Protein AF-A0A2G2G305-F1 (afdb_monomer_lite)

Sequence (135 aa):
MSNENLTQKDLTILDWHHSKDLINGSNKEIQAGKFLEEFIEYIAGCNDGLSSSQIFAKIIVMVNDVHHAGRIKTVPIGRGKEARQDAIGDMHIVAVNLAAHDNLTVTECVNSAFDIVSKRSGKKVNGVFVKSEDL

pLDDT: mean 91.39, std 8.76, range [50.44, 98.62]

Secondary structure (DSSP, 8-state):
---TT--HHHHHHHHHHHHTTTTTSS-HHHHHHHHHHHHHHHHHHTTTT--HHHHHHHHHHHHHHHHHTT------TT-HHHHHHHHHHHHHHHHHHHHHHTT--HHHHHHHHHHHHTT--EEEETTEEEEGGG-

Foldseek 3Di:
DPCVPPDPLRVVVVVLCVVQVLPPLADPVLVVVVVVVVVLVLLCVVVDPDDPVVSVVVVVVVVVVCVVVVNPDDDDPPCVVVVVVVVVVVVVVVVQVSQVVVVHGVVVVSVVVCVVVVPFDAHDDPSDTDGPVRD

Radius of gyration: 16.77 Å; chains: 1; bounding box: 30×44×42 Å

Structure (mmCIF, N/CA/C/O backbone):
data_AF-A0A2G2G305-F1
#
_entry.id   AF-A0A2G2G305-F1
#
loop_
_atom_site.group_PDB
_atom_site.id
_atom_site.type_symbol
_atom_site.label_atom_id
_atom_site.label_alt_id
_atom_site.label_comp_id
_atom_site.label_asym_id
_atom_site.label_entity_id
_atom_site.label_seq_id
_atom_site.pdbx_PDB_ins_code
_atom_site.Cartn_x
_atom_site.Cartn_y
_atom_site.Cartn_z
_atom_site.occupancy
_atom_site.B_iso_or_equiv
_atom_site.auth_seq_id
_atom_site.auth_comp_id
_atom_site.auth_asym_id
_atom_site.auth_atom_id
_atom_site.pdbx_PDB_model_num
ATOM 1 N N . MET A 1 1 ? -5.043 22.428 4.502 1.00 53.09 1 MET A N 1
ATOM 2 C CA . MET A 1 1 ? -5.894 21.768 3.487 1.00 53.09 1 MET A CA 1
ATOM 3 C C . MET A 1 1 ? -7.304 21.815 4.028 1.00 53.09 1 MET A C 1
ATOM 5 O O . MET A 1 1 ? -7.448 21.542 5.212 1.00 53.09 1 MET A O 1
ATOM 9 N N . SER A 1 2 ? -8.298 22.235 3.244 1.00 50.44 2 SER A N 1
ATOM 10 C CA . SER A 1 2 ? -9.685 22.145 3.701 1.00 50.44 2 SER A CA 1
ATOM 11 C C . SER A 1 2 ? -10.077 20.666 3.754 1.00 50.44 2 SER A C 1
ATOM 13 O O . SER A 1 2 ? -9.890 19.928 2.790 1.00 50.44 2 SER A O 1
ATOM 15 N N . ASN A 1 3 ? -10.566 20.222 4.910 1.00 63.31 3 ASN A N 1
ATOM 16 C CA . ASN A 1 3 ? -11.029 18.853 5.162 1.00 63.31 3 ASN A CA 1
ATOM 17 C C . ASN A 1 3 ? -12.436 18.597 4.580 1.00 63.31 3 ASN A C 1
ATOM 19 O O . ASN A 1 3 ? -13.100 17.638 4.955 1.00 63.31 3 ASN A O 1
ATOM 23 N N . GLU A 1 4 ? -12.905 19.463 3.679 1.00 65.06 4 GLU A N 1
ATOM 24 C CA . GLU A 1 4 ? -14.309 19.573 3.262 1.00 65.06 4 GLU A CA 1
ATOM 25 C C . GLU A 1 4 ? -14.833 18.366 2.466 1.00 65.06 4 GLU A C 1
ATOM 27 O O . GLU A 1 4 ? -16.040 18.236 2.311 1.00 65.06 4 GLU A O 1
ATOM 32 N N . ASN A 1 5 ? -13.957 17.455 2.021 1.00 74.56 5 ASN A N 1
ATOM 33 C CA . ASN A 1 5 ? -14.324 16.256 1.252 1.00 74.56 5 ASN A CA 1
ATOM 34 C C . ASN A 1 5 ? -13.892 14.933 1.909 1.00 74.56 5 ASN A C 1
ATOM 36 O O . ASN A 1 5 ? -13.929 13.891 1.260 1.00 74.56 5 ASN A O 1
ATOM 40 N N . LEU A 1 6 ? -13.438 14.960 3.165 1.00 82.75 6 LEU A N 1
ATOM 41 C CA . LEU A 1 6 ? -13.065 13.744 3.888 1.00 82.75 6 LEU A CA 1
ATOM 42 C C . LEU A 1 6 ? -14.290 13.121 4.555 1.00 82.75 6 LEU A C 1
ATOM 44 O O . LEU A 1 6 ? -15.124 13.825 5.129 1.00 82.75 6 LEU A O 1
ATOM 48 N N . THR A 1 7 ? -14.384 11.792 4.527 1.00 87.19 7 THR A N 1
ATOM 49 C CA . THR A 1 7 ? -15.379 11.099 5.345 1.00 87.19 7 THR A CA 1
ATOM 50 C C . THR A 1 7 ? -15.025 11.244 6.824 1.00 87.19 7 THR A C 1
ATOM 52 O O . THR A 1 7 ? -13.875 11.493 7.195 1.00 87.19 7 THR A O 1
ATOM 55 N N . GLN A 1 8 ? -15.997 11.022 7.709 1.00 88.75 8 GLN A N 1
ATOM 56 C CA . GLN A 1 8 ? -15.727 11.029 9.148 1.00 88.75 8 GLN A CA 1
ATOM 57 C C . GLN A 1 8 ? -14.641 10.013 9.537 1.00 88.75 8 GLN A C 1
ATOM 59 O O . GLN A 1 8 ? -13.842 10.282 10.434 1.00 88.75 8 GLN A O 1
ATOM 64 N N . LYS A 1 9 ? -14.584 8.865 8.848 1.00 89.31 9 LYS A N 1
ATOM 65 C CA . LYS A 1 9 ? -13.556 7.850 9.083 1.00 89.31 9 LYS A CA 1
ATOM 66 C C . LYS A 1 9 ? -12.177 8.342 8.648 1.00 89.31 9 LYS A C 1
ATOM 68 O O . LYS A 1 9 ? -11.227 8.150 9.401 1.00 89.31 9 LYS A O 1
ATOM 73 N N . ASP A 1 10 ? -12.073 9.024 7.508 1.00 90.94 10 ASP A N 1
ATOM 74 C CA . ASP A 1 10 ? -10.806 9.610 7.053 1.00 90.94 10 ASP A CA 1
ATOM 75 C C . ASP A 1 10 ? -10.275 10.640 8.053 1.00 90.94 10 ASP A C 1
ATOM 77 O O . ASP A 1 10 ? -9.085 10.644 8.361 1.00 90.94 10 ASP A O 1
ATOM 81 N N . LEU A 1 11 ? -11.162 11.469 8.618 1.00 90.50 11 LEU A N 1
ATOM 82 C CA . LEU A 1 11 ? -10.802 12.419 9.673 1.00 90.50 11 LEU A CA 1
ATOM 83 C C . LEU A 1 11 ? -10.262 11.700 10.911 1.00 90.50 11 LEU A C 1
ATOM 85 O O . LEU A 1 11 ? -9.195 12.048 11.406 1.00 90.50 11 LEU A O 1
ATOM 89 N N . THR A 1 12 ? -10.939 10.645 11.366 1.00 92.69 12 THR A N 1
ATOM 90 C CA . THR A 1 12 ? -10.484 9.854 12.518 1.00 92.69 12 THR A CA 1
ATOM 91 C C . THR A 1 12 ? -9.137 9.171 12.260 1.00 92.69 12 THR A C 1
ATOM 93 O O . THR A 1 12 ? -8.286 9.120 13.150 1.00 92.69 12 THR A O 1
ATOM 96 N N . ILE A 1 13 ? -8.907 8.668 11.045 1.00 93.19 13 ILE A N 1
ATOM 97 C CA . ILE A 1 13 ? -7.619 8.090 10.643 1.00 93.19 13 ILE A CA 1
ATOM 98 C C . ILE A 1 13 ? -6.528 9.164 10.641 1.00 93.19 13 ILE A C 1
ATOM 100 O O . ILE A 1 13 ? -5.428 8.924 11.145 1.00 93.19 13 ILE A O 1
ATOM 104 N N . LEU A 1 14 ? -6.816 10.345 10.094 1.00 91.75 14 LEU A N 1
ATOM 105 C CA . LEU A 1 14 ? -5.877 11.461 10.034 1.00 91.75 14 LEU A CA 1
ATOM 106 C C . LEU A 1 14 ? -5.495 11.948 11.438 1.00 91.75 14 LEU A C 1
ATOM 108 O O . LEU A 1 14 ? -4.307 12.097 11.733 1.00 91.75 14 LEU A O 1
ATOM 112 N N . ASP A 1 15 ? -6.478 12.111 12.322 1.00 91.62 15 ASP A N 1
ATOM 113 C CA . ASP A 1 15 ? -6.264 12.477 13.722 1.00 91.62 15 ASP A CA 1
ATOM 114 C C . ASP A 1 15 ? -5.391 11.444 14.439 1.00 91.62 15 ASP A C 1
ATOM 1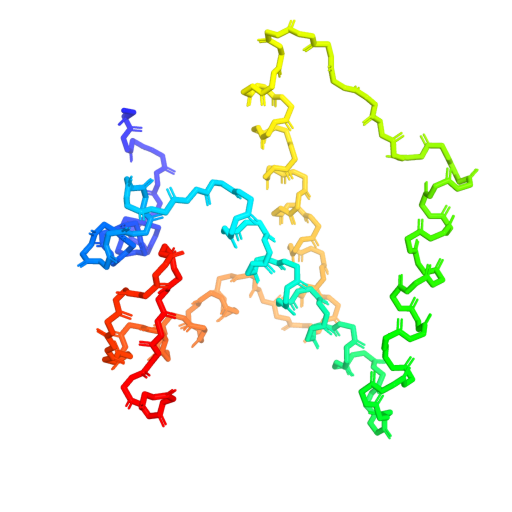16 O O . ASP A 1 15 ? -4.461 11.803 15.169 1.00 91.62 15 ASP A O 1
ATOM 120 N N . TRP A 1 16 ? -5.617 10.150 14.181 1.00 91.62 16 TRP A N 1
ATOM 121 C CA . TRP A 1 16 ? -4.770 9.095 14.728 1.00 91.62 16 TRP A CA 1
ATOM 122 C C . TRP A 1 16 ? -3.319 9.235 14.245 1.00 91.62 16 TRP A C 1
ATOM 124 O O . TRP A 1 16 ? -2.410 9.248 15.077 1.00 91.62 16 TRP A O 1
ATOM 134 N N . HIS A 1 17 ? -3.076 9.434 12.945 1.00 90.56 17 HIS A N 1
ATOM 135 C CA . HIS A 1 17 ? -1.719 9.630 12.414 1.00 90.56 17 HIS A CA 1
ATOM 136 C C . HIS A 1 17 ? -1.030 10.871 12.998 1.00 90.56 17 HIS A C 1
ATOM 138 O O . HIS A 1 17 ? 0.165 10.822 13.308 1.00 90.56 17 HIS A O 1
ATOM 144 N N . HIS A 1 18 ? -1.768 11.968 13.201 1.00 90.50 18 HIS A N 1
ATOM 145 C CA . HIS A 1 18 ? -1.257 13.150 13.896 1.00 90.50 18 HIS A CA 1
ATOM 146 C C . HIS A 1 18 ? -0.905 12.853 15.355 1.00 90.50 18 HIS A C 1
ATOM 148 O O . HIS A 1 18 ? 0.180 13.225 15.798 1.00 90.50 18 HIS A O 1
ATOM 154 N N . SER A 1 19 ? -1.762 12.127 16.080 1.00 89.12 19 SER A N 1
ATOM 155 C CA . SER A 1 19 ? -1.519 11.751 17.482 1.00 89.12 19 SER A CA 1
ATOM 156 C C . SER A 1 19 ? -0.259 10.895 17.669 1.00 89.12 19 SER A C 1
ATOM 158 O O . SER A 1 19 ? 0.344 10.898 18.741 1.00 89.12 19 SER A O 1
ATOM 160 N N . LYS A 1 20 ? 0.153 10.167 16.622 1.00 87.38 20 LYS A N 1
ATOM 161 C CA . LYS A 1 20 ? 1.366 9.338 16.600 1.00 87.38 20 LYS A CA 1
ATOM 162 C C . LYS A 1 20 ? 2.577 10.037 15.971 1.00 87.38 20 LYS A C 1
ATOM 164 O O . LYS A 1 20 ? 3.623 9.409 15.828 1.00 87.38 20 LYS A O 1
ATOM 169 N N . ASP A 1 21 ? 2.445 11.312 15.600 1.00 86.81 21 ASP A N 1
ATOM 170 C CA . ASP A 1 21 ? 3.481 12.111 14.934 1.00 86.81 21 ASP A CA 1
ATOM 171 C C . ASP A 1 21 ? 4.012 11.468 13.633 1.00 86.81 21 ASP A C 1
ATOM 173 O O . ASP A 1 21 ? 5.198 11.538 13.300 1.00 86.81 21 ASP A O 1
ATOM 177 N N . LEU A 1 22 ? 3.117 10.818 12.880 1.00 85.62 22 LEU A N 1
ATOM 178 C CA . LEU A 1 22 ? 3.451 10.131 11.625 1.00 85.62 22 LEU A CA 1
ATOM 179 C C . LEU A 1 22 ? 3.408 11.052 10.399 1.00 85.62 22 LEU A C 1
ATOM 181 O O . LEU A 1 22 ? 3.917 10.689 9.344 1.00 85.62 22 LEU A O 1
ATOM 185 N N . ILE A 1 23 ? 2.830 12.249 10.534 1.00 84.06 23 ILE A N 1
ATOM 186 C CA . ILE A 1 23 ? 2.731 13.228 9.442 1.00 84.06 23 ILE A CA 1
ATOM 187 C C . ILE A 1 23 ? 3.939 14.173 9.419 1.00 84.06 23 ILE A C 1
ATOM 189 O O . ILE A 1 23 ? 4.547 14.367 8.369 1.00 84.06 23 ILE A O 1
ATOM 193 N N . ASN A 1 24 ? 4.298 14.751 10.571 1.00 83.69 24 ASN A N 1
ATOM 194 C CA . ASN A 1 24 ? 5.378 15.740 10.678 1.00 83.69 24 ASN A CA 1
ATOM 195 C C . ASN A 1 24 ? 6.687 15.121 11.181 1.00 83.69 24 ASN A C 1
ATOM 197 O O . ASN A 1 24 ? 7.768 15.542 10.779 1.00 83.69 24 ASN A O 1
ATOM 201 N N . GLY A 1 25 ? 6.594 14.119 12.054 1.00 79.50 25 GLY A N 1
ATOM 202 C CA . GLY A 1 25 ? 7.737 13.438 12.646 1.00 79.50 25 GLY A CA 1
ATOM 203 C C . GLY A 1 25 ? 8.230 12.198 11.910 1.00 79.50 25 GLY A C 1
ATOM 204 O O . GLY A 1 25 ? 9.123 11.528 12.436 1.00 79.50 25 GLY A O 1
ATOM 205 N N . SER A 1 26 ? 7.660 11.890 10.745 1.00 84.69 26 SER A N 1
ATOM 206 C CA . SER A 1 26 ? 8.103 10.846 9.817 1.00 84.69 26 SER A CA 1
ATOM 207 C C . SER A 1 26 ? 8.398 11.464 8.448 1.00 84.69 26 SER A C 1
ATOM 209 O O . SER A 1 26 ? 8.155 12.649 8.218 1.00 84.69 26 SER A O 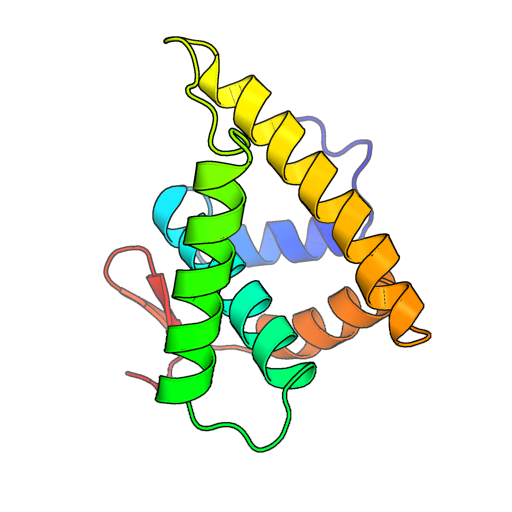1
ATOM 211 N N . ASN A 1 27 ? 8.926 10.669 7.520 1.00 87.81 27 ASN A N 1
ATOM 212 C CA . ASN A 1 27 ? 9.108 11.095 6.137 1.00 87.81 27 ASN A CA 1
ATOM 213 C C . ASN A 1 27 ? 8.218 10.271 5.193 1.00 87.81 27 ASN A C 1
ATOM 215 O O . ASN A 1 27 ? 7.748 9.182 5.523 1.00 87.81 27 ASN A O 1
ATOM 219 N N . LYS A 1 2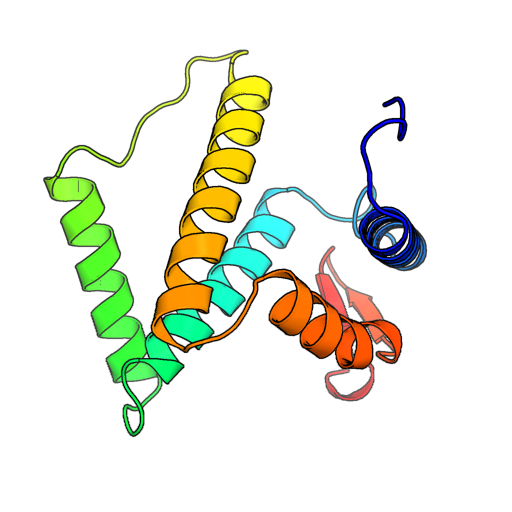8 ? 7.981 10.812 3.996 1.00 88.56 28 LYS A N 1
ATOM 220 C CA . LYS A 1 28 ? 7.073 10.211 3.009 1.00 88.56 28 LYS A CA 1
ATOM 221 C C . LYS A 1 28 ? 7.556 8.850 2.507 1.00 88.56 28 LYS A C 1
ATOM 223 O O . LYS A 1 28 ? 6.721 8.030 2.157 1.00 88.56 28 LYS A O 1
ATOM 228 N N . GLU A 1 29 ? 8.865 8.612 2.472 1.00 88.81 29 GLU A N 1
ATOM 229 C CA . GLU A 1 29 ? 9.446 7.343 2.015 1.00 88.81 29 GLU A CA 1
ATOM 230 C C . GLU A 1 29 ? 9.214 6.226 3.036 1.00 88.81 29 GLU A C 1
ATOM 232 O O . GLU A 1 29 ? 8.851 5.120 2.654 1.00 88.81 29 GLU A O 1
ATOM 237 N N . ILE A 1 30 ? 9.311 6.527 4.334 1.00 89.06 30 ILE A N 1
ATOM 238 C CA . ILE A 1 30 ? 8.964 5.597 5.414 1.00 89.06 30 ILE A CA 1
ATOM 239 C C . ILE A 1 30 ? 7.482 5.218 5.336 1.00 89.06 30 ILE A C 1
ATOM 241 O O . ILE A 1 30 ? 7.142 4.038 5.395 1.00 89.06 30 ILE A O 1
ATOM 245 N N . GLN A 1 31 ? 6.595 6.204 5.169 1.00 90.25 31 GLN A N 1
ATOM 246 C CA . GLN A 1 31 ? 5.157 5.939 5.045 1.00 90.25 31 GLN A CA 1
ATOM 247 C C . GLN A 1 31 ? 4.826 5.177 3.749 1.00 90.25 31 GLN A C 1
ATOM 249 O O . GLN A 1 31 ? 3.990 4.278 3.763 1.00 90.25 31 GLN A O 1
ATOM 254 N N . ALA A 1 32 ? 5.525 5.463 2.644 1.00 92.56 32 ALA A N 1
ATOM 255 C CA . ALA A 1 32 ? 5.409 4.685 1.410 1.00 92.56 32 ALA A CA 1
ATOM 256 C C . ALA A 1 32 ? 5.894 3.236 1.590 1.00 92.56 32 ALA A C 1
ATOM 258 O O . ALA A 1 32 ? 5.285 2.320 1.049 1.00 92.56 32 ALA A O 1
ATOM 259 N N . GLY A 1 33 ? 6.941 3.013 2.391 1.00 91.75 33 GLY A N 1
ATOM 260 C CA . GLY A 1 33 ? 7.397 1.676 2.769 1.00 91.75 33 GLY A CA 1
ATOM 261 C C . GLY A 1 33 ? 6.335 0.887 3.536 1.00 91.75 33 GLY A C 1
ATOM 262 O O . GLY A 1 33 ? 6.149 -0.294 3.266 1.00 91.75 33 GLY A O 1
ATOM 263 N N . LYS A 1 34 ? 5.575 1.544 4.422 1.00 89.69 34 LYS A N 1
ATOM 264 C CA . LYS A 1 34 ? 4.422 0.920 5.090 1.00 89.69 34 LYS A CA 1
ATOM 265 C C . LYS A 1 34 ? 3.303 0.560 4.124 1.00 89.69 34 LYS A C 1
ATOM 267 O O . LYS A 1 34 ? 2.753 -0.524 4.223 1.00 89.69 34 LYS A O 1
ATOM 272 N N . PHE A 1 35 ? 3.021 1.409 3.141 1.00 93.81 35 PHE A N 1
ATOM 273 C CA . PHE A 1 35 ? 2.076 1.052 2.083 1.00 93.81 35 PHE A CA 1
ATOM 274 C C . PHE A 1 35 ? 2.560 -0.154 1.253 1.00 93.81 35 PHE A C 1
ATOM 276 O O . PHE A 1 35 ? 1.770 -1.027 0.903 1.00 93.81 35 PHE A O 1
ATOM 283 N N . LEU A 1 36 ? 3.864 -0.228 0.955 1.00 95.94 36 LEU A N 1
ATOM 284 C CA . LEU A 1 36 ? 4.460 -1.371 0.259 1.00 95.94 36 LEU A CA 1
ATOM 285 C C . LEU A 1 36 ? 4.344 -2.669 1.075 1.00 95.94 36 LEU A C 1
ATOM 287 O O . LEU A 1 36 ? 4.079 -3.711 0.487 1.00 95.94 36 LEU A O 1
ATOM 291 N N . GLU A 1 37 ? 4.520 -2.610 2.398 1.00 95.31 37 GLU A N 1
ATOM 292 C CA . GLU A 1 37 ? 4.335 -3.750 3.312 1.00 95.31 37 GLU A CA 1
ATOM 293 C C . GLU A 1 37 ? 2.928 -4.354 3.164 1.00 95.31 37 GLU A C 1
ATOM 295 O O . GLU A 1 37 ? 2.812 -5.538 2.864 1.00 95.31 37 GLU A O 1
ATOM 300 N N . GLU A 1 38 ? 1.877 -3.529 3.214 1.00 95.94 38 GLU A N 1
ATOM 301 C CA . GLU A 1 38 ? 0.481 -3.973 3.043 1.00 95.94 38 GLU A CA 1
ATOM 302 C C . GLU A 1 38 ? 0.206 -4.539 1.636 1.00 95.94 38 GLU A C 1
ATOM 304 O O . GLU A 1 38 ? -0.519 -5.520 1.471 1.00 95.94 38 GLU A O 1
ATOM 309 N N . PHE A 1 39 ? 0.813 -3.963 0.591 1.00 96.88 39 PHE A N 1
ATOM 310 C CA . PHE A 1 39 ? 0.718 -4.534 -0.757 1.00 96.88 39 PHE A CA 1
ATOM 311 C C . PHE A 1 39 ? 1.374 -5.920 -0.831 1.00 96.88 39 PHE A C 1
ATOM 313 O O . PHE A 1 39 ? 0.838 -6.825 -1.469 1.00 96.88 39 PHE A O 1
ATOM 320 N N . ILE A 1 40 ? 2.518 -6.112 -0.170 1.00 98.00 40 ILE A N 1
ATOM 321 C CA . ILE A 1 40 ? 3.181 -7.419 -0.094 1.00 98.00 40 ILE A CA 1
ATOM 322 C C . ILE A 1 40 ? 2.318 -8.413 0.697 1.00 98.00 40 ILE A C 1
ATOM 324 O O . ILE A 1 40 ? 2.228 -9.568 0.282 1.00 98.00 40 ILE A O 1
ATOM 328 N N . GLU A 1 41 ? 1.646 -7.983 1.770 1.00 97.00 41 GLU A N 1
ATOM 329 C CA . GLU A 1 41 ? 0.679 -8.816 2.500 1.00 97.00 41 GLU A CA 1
ATOM 330 C C . GLU A 1 41 ? -0.500 -9.241 1.616 1.00 97.00 41 GLU A C 1
ATOM 332 O O . GLU A 1 41 ? -0.862 -10.417 1.614 1.00 97.00 41 GLU A O 1
ATOM 337 N N . TYR A 1 42 ? -1.039 -8.342 0.784 1.00 97.00 42 TYR A N 1
ATOM 338 C CA . TYR A 1 42 ? -2.057 -8.703 -0.209 1.00 97.00 42 TYR A CA 1
ATOM 339 C C . TYR A 1 42 ? -1.546 -9.780 -1.180 1.00 97.00 42 TYR A C 1
ATOM 341 O O . TYR A 1 42 ? -2.207 -10.796 -1.392 1.00 97.00 42 TYR A O 1
ATOM 349 N N . ILE A 1 43 ? -0.333 -9.617 -1.723 1.00 98.00 43 ILE A N 1
ATOM 350 C CA . ILE A 1 43 ? 0.277 -10.626 -2.605 1.00 98.00 43 ILE A CA 1
ATOM 351 C C . ILE A 1 43 ? 0.506 -11.953 -1.876 1.00 98.00 43 ILE A C 1
ATOM 353 O O . ILE A 1 43 ? 0.306 -13.011 -2.477 1.00 98.00 43 ILE A O 1
ATOM 357 N N . ALA A 1 44 ? 0.896 -11.922 -0.601 1.00 98.25 44 ALA A N 1
ATOM 358 C CA . ALA A 1 44 ? 0.992 -13.121 0.222 1.00 98.25 44 ALA A CA 1
ATOM 359 C C . ALA A 1 44 ? -0.377 -13.803 0.377 1.00 98.25 44 ALA A C 1
ATOM 361 O O . ALA A 1 44 ? -0.464 -15.009 0.164 1.00 98.25 44 ALA A O 1
ATOM 362 N N . GLY A 1 45 ? -1.448 -13.041 0.621 1.00 97.25 45 GLY A N 1
ATOM 363 C CA . GLY A 1 45 ? -2.824 -13.548 0.657 1.00 97.25 45 GLY A CA 1
ATOM 364 C C . GLY A 1 45 ? -3.267 -14.197 -0.659 1.00 97.25 45 GLY A C 1
ATOM 365 O O . GLY A 1 45 ? -3.863 -15.271 -0.651 1.00 97.25 45 GLY A O 1
ATOM 366 N N . CYS A 1 46 ? -2.893 -13.623 -1.808 1.00 97.00 46 CYS A N 1
ATOM 367 C CA . CYS A 1 46 ? -3.141 -14.235 -3.120 1.00 97.00 46 CYS A CA 1
ATOM 368 C C . CYS A 1 46 ? -2.316 -15.509 -3.384 1.00 97.00 46 CYS A C 1
ATOM 370 O O . CYS A 1 46 ? -2.577 -16.220 -4.353 1.00 97.00 46 CYS A O 1
ATOM 372 N N . ASN A 1 47 ? -1.274 -15.771 -2.593 1.00 97.69 47 ASN A N 1
ATOM 373 C CA . ASN A 1 47 ? -0.352 -16.892 -2.768 1.00 97.69 47 ASN A CA 1
ATOM 374 C C . ASN A 1 47 ? -0.189 -17.658 -1.445 1.00 97.69 47 ASN A C 1
ATOM 376 O O . ASN A 1 47 ? 0.937 -17.905 -0.999 1.00 97.69 47 ASN A O 1
ATOM 380 N N . ASP A 1 48 ? -1.321 -18.011 -0.831 1.00 96.19 48 ASP A N 1
ATOM 381 C CA . ASP A 1 48 ? -1.357 -18.725 0.444 1.00 96.19 48 ASP A CA 1
ATOM 382 C C . ASP A 1 48 ? -0.488 -19.999 0.422 1.00 96.19 48 ASP A C 1
ATOM 384 O O . ASP A 1 48 ? -0.380 -20.707 -0.585 1.00 96.19 48 ASP A O 1
ATOM 388 N N . GLY A 1 49 ? 0.180 -20.263 1.544 1.00 97.19 49 GLY A N 1
ATOM 389 C CA . GLY A 1 49 ? 1.111 -21.380 1.720 1.00 97.19 49 GLY A CA 1
ATOM 390 C C . GLY A 1 49 ? 2.541 -21.155 1.207 1.00 97.19 49 GLY A C 1
ATOM 391 O O . GLY A 1 49 ? 3.391 -22.026 1.407 1.00 97.19 49 GLY A O 1
ATOM 392 N N . LEU A 1 50 ? 2.857 -20.015 0.581 1.00 98.31 50 LEU A N 1
ATOM 393 C CA . LEU A 1 50 ? 4.238 -19.695 0.206 1.00 98.31 50 LEU A CA 1
ATOM 394 C C . LEU A 1 50 ? 5.048 -19.124 1.375 1.00 98.31 50 LEU A C 1
ATOM 396 O O . LEU A 1 50 ? 4.563 -18.354 2.198 1.00 98.31 50 LEU A O 1
ATOM 400 N N . SER A 1 51 ? 6.336 -19.465 1.408 1.00 98.44 51 SER A N 1
ATOM 401 C CA . SER A 1 51 ? 7.289 -18.884 2.359 1.00 98.44 51 SER A CA 1
ATOM 402 C C . SER A 1 51 ? 7.607 -17.420 2.037 1.00 98.44 51 SER A C 1
ATOM 404 O O . SER A 1 51 ? 7.495 -16.975 0.890 1.00 98.44 51 SER A O 1
ATOM 406 N N . SER A 1 52 ? 8.117 -16.682 3.027 1.00 97.88 52 SER A N 1
ATOM 407 C CA . SER A 1 52 ? 8.538 -15.284 2.853 1.00 97.88 52 SER A CA 1
ATOM 408 C C . SER A 1 52 ? 9.560 -15.102 1.723 1.00 97.88 52 SER A C 1
ATOM 410 O O . SER A 1 52 ? 9.465 -14.144 0.961 1.00 97.88 52 SER A O 1
ATOM 412 N N . SER A 1 53 ? 10.493 -16.044 1.539 1.00 98.44 53 SER A N 1
ATOM 413 C CA . SER A 1 53 ? 11.465 -16.009 0.437 1.00 98.44 53 SER A CA 1
ATOM 414 C C . SER A 1 53 ? 10.820 -16.196 -0.939 1.00 98.44 53 SER A C 1
ATOM 416 O O . SER A 1 53 ? 11.265 -15.589 -1.912 1.00 98.44 53 SER A O 1
ATOM 418 N N . GLN A 1 54 ? 9.763 -17.006 -1.039 1.00 98.56 54 GLN A N 1
ATOM 419 C CA . GLN A 1 54 ? 9.028 -17.198 -2.293 1.00 98.56 54 GLN A CA 1
ATOM 420 C C . GLN A 1 54 ? 8.168 -15.977 -2.635 1.00 98.56 54 GLN A C 1
ATOM 422 O O . GLN A 1 54 ? 8.135 -15.567 -3.796 1.00 98.56 54 GLN A O 1
ATOM 427 N N . ILE A 1 55 ? 7.528 -15.359 -1.637 1.00 98.62 55 ILE A N 1
ATOM 428 C CA . ILE A 1 55 ? 6.829 -14.079 -1.815 1.00 98.62 55 ILE A CA 1
ATOM 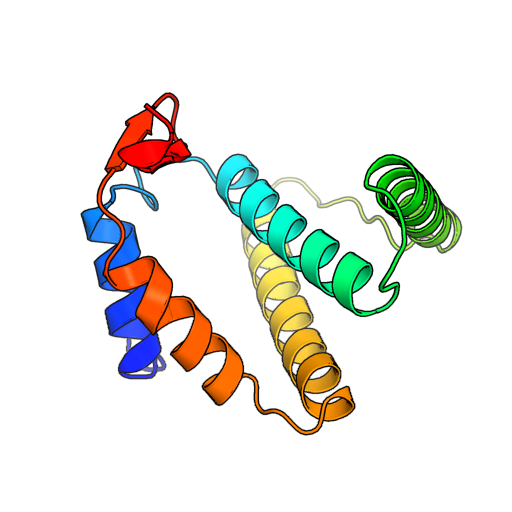429 C C . ILE A 1 55 ? 7.818 -12.989 -2.235 1.00 98.62 55 ILE A C 1
ATOM 431 O O . ILE A 1 55 ? 7.580 -12.298 -3.223 1.00 98.62 55 ILE A O 1
ATOM 435 N N . PHE A 1 56 ? 8.970 -12.890 -1.568 1.00 98.38 56 PHE A N 1
ATOM 436 C CA . PHE A 1 56 ? 10.027 -11.950 -1.939 1.00 98.38 56 PHE A CA 1
ATOM 437 C C . PHE A 1 56 ? 10.457 -12.116 -3.404 1.00 98.38 56 PHE A C 1
ATOM 439 O O . PHE A 1 56 ? 10.480 -11.141 -4.153 1.00 98.38 56 PHE A O 1
ATOM 446 N N . ALA A 1 57 ? 10.721 -13.351 -3.845 1.00 98.50 57 ALA A N 1
ATOM 447 C CA . ALA A 1 57 ? 11.076 -13.627 -5.235 1.00 98.50 57 ALA A CA 1
ATOM 448 C C . ALA A 1 57 ? 9.982 -13.176 -6.222 1.00 98.50 57 ALA A C 1
ATOM 450 O O . ALA A 1 57 ? 10.296 -12.582 -7.254 1.00 98.50 57 ALA A O 1
ATOM 451 N N . LYS A 1 58 ? 8.700 -13.391 -5.896 1.00 98.31 58 LYS A N 1
ATOM 452 C CA . LYS A 1 58 ? 7.572 -12.908 -6.712 1.00 98.31 58 LYS A CA 1
ATOM 453 C C . LYS A 1 58 ? 7.536 -11.386 -6.811 1.00 98.31 58 LYS A C 1
ATOM 455 O O . LYS A 1 58 ? 7.365 -10.871 -7.910 1.00 98.31 58 LYS A O 1
ATOM 460 N N . ILE A 1 59 ? 7.742 -10.669 -5.707 1.00 98.38 59 ILE A N 1
ATOM 461 C CA . ILE A 1 59 ? 7.771 -9.199 -5.709 1.00 98.38 59 ILE A CA 1
ATOM 462 C C . ILE A 1 59 ? 8.897 -8.672 -6.604 1.00 98.38 59 ILE A C 1
ATOM 464 O O . ILE A 1 59 ? 8.667 -7.751 -7.388 1.00 98.38 59 ILE A O 1
ATOM 468 N N . ILE A 1 60 ? 10.086 -9.284 -6.558 1.00 98.38 60 ILE A N 1
ATOM 469 C CA . ILE A 1 60 ? 11.195 -8.922 -7.455 1.00 98.38 60 ILE A CA 1
ATOM 470 C C . ILE A 1 60 ? 10.797 -9.097 -8.923 1.00 98.38 60 ILE A C 1
ATOM 472 O O . ILE A 1 60 ? 11.033 -8.195 -9.726 1.00 98.38 60 ILE A O 1
ATOM 476 N N . VAL A 1 61 ? 10.153 -10.214 -9.270 1.00 98.50 61 VAL A N 1
ATOM 477 C CA . VAL A 1 61 ? 9.657 -10.452 -10.634 1.00 98.50 61 VAL A CA 1
ATOM 478 C C . VAL A 1 61 ? 8.609 -9.409 -11.030 1.00 98.50 61 VAL A C 1
ATOM 480 O O . VAL A 1 61 ? 8.726 -8.816 -12.094 1.00 98.50 61 VAL A O 1
ATOM 483 N N . MET A 1 62 ? 7.645 -9.092 -10.162 1.00 98.31 62 MET A N 1
ATOM 484 C CA . MET A 1 62 ? 6.626 -8.076 -10.452 1.00 98.31 62 MET A CA 1
ATOM 485 C C . MET A 1 62 ? 7.237 -6.693 -10.705 1.00 98.31 62 MET A C 1
ATOM 487 O O . MET A 1 62 ? 6.867 -6.016 -11.662 1.00 98.31 62 MET A O 1
ATOM 491 N N . VAL A 1 63 ? 8.194 -6.264 -9.876 1.00 98.00 63 VAL A N 1
ATOM 492 C CA . VAL A 1 63 ? 8.902 -4.988 -10.073 1.00 98.00 63 VAL A CA 1
ATOM 493 C C . VAL A 1 63 ? 9.690 -5.007 -11.383 1.00 98.00 63 VAL A C 1
ATOM 495 O O . VAL A 1 63 ? 9.674 -4.025 -12.129 1.00 98.00 63 VAL A O 1
ATOM 498 N N . ASN A 1 64 ? 10.338 -6.132 -11.688 1.00 98.19 64 ASN A N 1
ATOM 499 C CA . ASN A 1 64 ? 11.041 -6.330 -12.945 1.00 98.19 64 ASN A CA 1
ATOM 500 C C . ASN A 1 64 ? 10.094 -6.215 -14.151 1.00 98.19 64 ASN A C 1
ATOM 502 O O . ASN A 1 64 ? 10.433 -5.542 -15.124 1.00 98.19 64 ASN A O 1
ATOM 506 N N . ASP A 1 65 ? 8.898 -6.790 -14.080 1.00 98.31 65 ASP A N 1
ATOM 507 C CA . ASP A 1 65 ? 7.900 -6.720 -15.150 1.00 98.31 65 ASP A CA 1
ATOM 508 C C . ASP A 1 65 ? 7.372 -5.291 -15.337 1.00 98.31 65 ASP A C 1
ATOM 510 O O . ASP A 1 65 ? 7.274 -4.801 -16.463 1.00 98.31 65 ASP A O 1
ATOM 514 N N . VAL A 1 66 ? 7.109 -4.566 -14.242 1.00 97.94 66 VAL A N 1
ATOM 515 C CA . VAL A 1 66 ? 6.721 -3.143 -14.285 1.00 97.94 66 VAL A CA 1
ATOM 516 C C . VAL A 1 66 ? 7.828 -2.291 -14.921 1.00 97.94 66 VAL A C 1
ATOM 518 O O . VAL A 1 66 ? 7.531 -1.380 -15.701 1.00 97.94 66 VAL A O 1
ATOM 521 N N . HIS A 1 67 ? 9.098 -2.590 -14.630 1.00 97.75 67 HIS A N 1
ATOM 522 C CA . HIS A 1 67 ? 10.242 -1.928 -15.256 1.00 97.75 67 HIS A CA 1
ATOM 523 C C . HIS A 1 67 ? 10.302 -2.190 -16.765 1.00 97.75 67 HIS A C 1
ATOM 525 O O . HIS A 1 67 ? 10.330 -1.237 -17.544 1.00 97.75 67 HIS A O 1
ATOM 531 N N . HIS A 1 68 ? 10.258 -3.458 -17.183 1.00 97.81 68 HIS A N 1
ATOM 532 C CA . HIS A 1 68 ? 10.333 -3.851 -18.594 1.00 97.81 68 HIS A CA 1
ATOM 533 C C . HIS A 1 68 ? 9.130 -3.368 -19.410 1.00 97.81 68 HIS A C 1
ATOM 535 O O . HIS A 1 68 ? 9.269 -3.055 -20.590 1.00 97.81 68 HIS A O 1
ATOM 541 N N . ALA A 1 69 ? 7.965 -3.224 -18.777 1.00 98.00 69 ALA A N 1
ATOM 542 C CA . ALA A 1 69 ? 6.789 -2.606 -19.380 1.00 98.00 69 ALA A CA 1
ATOM 543 C C . ALA A 1 69 ? 6.900 -1.071 -19.522 1.00 98.00 69 ALA A C 1
ATOM 545 O O . ALA A 1 69 ? 5.947 -0.429 -19.966 1.00 98.00 69 ALA A O 1
ATOM 546 N N . GLY A 1 70 ? 8.012 -0.453 -19.104 1.00 97.31 70 GLY A N 1
ATOM 547 C CA . GLY A 1 70 ? 8.213 0.999 -19.158 1.00 97.31 70 GLY A CA 1
ATOM 548 C C . GLY A 1 70 ? 7.311 1.779 -18.198 1.00 97.31 70 GLY A C 1
ATOM 549 O O . GLY A 1 70 ? 7.052 2.965 -18.408 1.00 97.31 70 GLY A O 1
ATOM 550 N N . ARG A 1 71 ? 6.788 1.126 -17.151 1.00 96.31 71 ARG A N 1
ATOM 551 C CA . ARG A 1 71 ? 5.822 1.727 -16.216 1.00 96.31 71 ARG A CA 1
ATOM 552 C C . ARG A 1 71 ? 6.473 2.380 -14.998 1.00 96.31 71 ARG A C 1
ATOM 554 O O . ARG A 1 71 ? 5.793 3.117 -14.287 1.00 96.31 71 ARG A O 1
ATOM 561 N N . ILE A 1 72 ? 7.774 2.178 -14.784 1.00 95.88 72 ILE A N 1
ATOM 562 C CA . ILE A 1 72 ? 8.561 2.977 -13.835 1.00 95.88 72 ILE A CA 1
ATOM 563 C C . ILE A 1 72 ? 8.896 4.316 -14.502 1.00 95.88 72 ILE A C 1
ATOM 565 O O . ILE A 1 72 ? 9.712 4.376 -15.420 1.00 95.88 72 ILE A O 1
ATOM 569 N N . LYS A 1 73 ? 8.241 5.390 -14.052 1.00 92.44 73 LYS A N 1
ATOM 570 C CA . LYS A 1 73 ? 8.357 6.736 -14.633 1.00 92.44 73 LYS A CA 1
ATOM 571 C C . LYS A 1 73 ? 9.311 7.613 -13.824 1.00 92.44 73 LYS A C 1
ATOM 573 O O . LYS A 1 73 ? 9.379 7.506 -12.602 1.00 92.44 73 LYS A O 1
ATOM 578 N N . THR A 1 74 ? 9.992 8.537 -14.496 1.00 96.19 74 THR A N 1
ATOM 579 C CA . THR A 1 74 ? 10.702 9.641 -13.835 1.00 96.19 74 THR A CA 1
ATOM 580 C C . THR A 1 74 ? 9.758 10.824 -13.620 1.00 96.19 74 THR A C 1
ATOM 582 O O . THR A 1 74 ? 8.774 10.996 -14.341 1.00 96.19 74 THR A O 1
ATOM 585 N N . VAL A 1 75 ? 10.048 11.651 -12.612 1.00 96.69 75 VAL A N 1
ATOM 586 C CA . VAL A 1 75 ? 9.257 12.848 -12.297 1.00 96.69 75 VAL A CA 1
ATOM 587 C C . VAL A 1 75 ? 10.133 14.088 -12.480 1.00 96.69 75 VAL A C 1
ATOM 589 O O . VAL A 1 75 ? 11.190 14.167 -11.850 1.00 96.69 75 VAL A O 1
ATOM 592 N N . PRO A 1 76 ? 9.724 15.070 -13.306 1.00 96.94 76 PRO A N 1
ATOM 593 C CA . PRO A 1 76 ? 10.463 16.318 -13.452 1.00 96.94 76 PRO A CA 1
ATOM 594 C C . PRO A 1 76 ? 10.605 17.072 -12.126 1.00 96.94 76 PRO A C 1
ATOM 596 O O . PRO A 1 76 ? 9.711 17.053 -11.271 1.00 96.94 76 PRO A O 1
ATOM 599 N N . ILE A 1 77 ? 11.715 17.798 -11.979 1.00 96.56 77 ILE A N 1
ATOM 600 C CA . ILE A 1 77 ? 11.955 18.661 -10.818 1.00 96.56 77 ILE A CA 1
ATOM 601 C C . ILE A 1 77 ? 10.778 19.637 -10.661 1.00 96.56 77 ILE A C 1
ATOM 603 O O . ILE A 1 77 ? 10.292 20.217 -11.628 1.00 96.56 77 ILE A O 1
ATOM 607 N N . GLY A 1 78 ? 10.283 19.780 -9.429 1.00 97.38 78 GLY A N 1
ATOM 608 C CA . GLY A 1 78 ? 9.135 20.633 -9.104 1.00 97.38 78 GLY A CA 1
ATOM 609 C C . GLY A 1 78 ? 7.758 19.977 -9.275 1.00 97.38 78 GLY A C 1
ATOM 610 O O . GLY A 1 78 ? 6.795 20.464 -8.691 1.00 97.38 78 GLY A O 1
ATOM 611 N N . ARG A 1 79 ? 7.639 18.833 -9.967 1.00 97.31 79 ARG A N 1
ATOM 612 C CA . ARG A 1 79 ? 6.345 18.145 -10.197 1.00 97.31 79 ARG A CA 1
ATOM 613 C C . ARG A 1 79 ? 6.021 17.045 -9.182 1.00 97.31 79 ARG A C 1
ATOM 615 O O . ARG A 1 79 ? 4.993 16.383 -9.270 1.00 97.31 79 ARG A O 1
ATOM 622 N N . GLY A 1 80 ? 6.862 16.870 -8.161 1.00 95.88 80 GLY A N 1
ATOM 623 C CA . GLY A 1 80 ? 6.729 15.773 -7.197 1.00 95.88 80 GLY A CA 1
ATOM 624 C C . GLY A 1 80 ? 5.436 15.773 -6.373 1.00 95.88 80 GLY A C 1
ATOM 625 O O . GLY A 1 80 ? 5.005 14.711 -5.939 1.00 95.88 80 GLY A O 1
ATOM 626 N N . LYS A 1 81 ? 4.812 16.931 -6.108 1.00 95.38 81 LYS A N 1
ATOM 627 C CA . LYS A 1 81 ? 3.537 16.968 -5.364 1.00 95.38 81 LYS A CA 1
ATOM 628 C C . LYS A 1 81 ? 2.391 16.386 -6.189 1.00 95.38 81 LYS A C 1
ATOM 630 O O . LYS A 1 81 ? 1.657 15.562 -5.663 1.00 95.38 81 LYS A O 1
ATOM 635 N N . GLU A 1 82 ? 2.285 16.795 -7.445 1.00 96.94 82 GLU A N 1
ATOM 636 C CA . GLU A 1 82 ? 1.248 16.331 -8.368 1.00 96.94 82 GLU A CA 1
ATOM 637 C C . GLU A 1 82 ? 1.409 14.841 -8.664 1.00 96.94 82 GLU A C 1
ATOM 639 O O . GLU A 1 82 ? 0.471 14.086 -8.466 1.00 96.94 82 GLU A O 1
ATOM 644 N N . ALA A 1 83 ? 2.632 14.386 -8.966 1.00 96.44 83 ALA A N 1
ATOM 645 C CA . ALA A 1 83 ? 2.890 12.965 -9.201 1.00 96.44 83 ALA A CA 1
ATOM 646 C C . ALA A 1 83 ? 2.497 12.077 -8.004 1.00 96.44 83 ALA A C 1
ATOM 648 O O . ALA A 1 83 ? 2.001 10.970 -8.187 1.00 96.44 83 ALA A O 1
ATOM 649 N N . ARG A 1 84 ? 2.695 12.555 -6.765 1.00 95.31 84 ARG A N 1
ATOM 650 C CA . ARG A 1 84 ? 2.240 11.834 -5.564 1.00 95.31 84 ARG A CA 1
ATOM 651 C C . ARG A 1 84 ? 0.725 11.887 -5.378 1.00 95.31 84 ARG A C 1
ATOM 653 O O . ARG A 1 84 ? 0.170 10.924 -4.867 1.00 95.31 84 ARG A O 1
ATOM 660 N N . GLN A 1 85 ? 0.076 12.993 -5.742 1.00 95.75 85 GLN A N 1
ATOM 661 C CA . GLN A 1 85 ? -1.383 13.102 -5.699 1.00 95.75 85 GLN A CA 1
ATOM 662 C C . GLN A 1 85 ? -2.019 12.098 -6.666 1.00 95.75 85 GLN A C 1
ATOM 664 O O . GLN A 1 85 ? -2.889 11.339 -6.244 1.00 95.75 85 GLN A O 1
ATOM 669 N N . ASP A 1 86 ? -1.527 12.043 -7.906 1.00 96.25 86 ASP A N 1
ATOM 670 C CA . ASP A 1 86 ? -1.982 11.086 -8.918 1.00 96.25 86 ASP A CA 1
ATOM 671 C C . ASP A 1 86 ? -1.749 9.648 -8.443 1.00 96.25 86 ASP A C 1
ATOM 673 O O . ASP A 1 86 ? -2.673 8.843 -8.431 1.00 96.25 86 ASP A O 1
ATOM 677 N N . ALA A 1 87 ? -0.547 9.344 -7.936 1.00 96.06 87 ALA A N 1
ATOM 678 C CA . ALA A 1 87 ? -0.223 8.006 -7.445 1.00 96.06 87 ALA A CA 1
ATOM 679 C C . ALA A 1 87 ? -1.133 7.550 -6.289 1.00 96.06 87 ALA A C 1
ATOM 681 O O . ALA A 1 87 ? -1.579 6.407 -6.286 1.00 96.06 87 ALA A O 1
ATOM 682 N N . ILE A 1 88 ? -1.428 8.420 -5.312 1.00 95.38 88 ILE A N 1
ATOM 683 C CA . ILE A 1 88 ? -2.347 8.086 -4.208 1.00 95.38 88 ILE A CA 1
ATOM 684 C C . ILE A 1 88 ? -3.757 7.798 -4.743 1.00 95.38 88 ILE A C 1
ATOM 686 O O . ILE A 1 88 ? -4.385 6.834 -4.305 1.00 95.38 88 ILE A O 1
ATOM 690 N N . GLY A 1 89 ? -4.236 8.597 -5.701 1.00 95.81 89 GLY A N 1
ATOM 691 C CA . GLY A 1 89 ? -5.531 8.385 -6.349 1.00 95.81 89 GLY A CA 1
ATOM 692 C C . GLY A 1 89 ? -5.598 7.064 -7.117 1.00 95.81 89 GLY A C 1
ATOM 693 O O . GLY A 1 89 ? -6.509 6.269 -6.887 1.00 95.81 89 GLY A O 1
ATOM 694 N N . ASP A 1 90 ? -4.604 6.793 -7.965 1.00 96.31 90 ASP A N 1
ATOM 695 C CA . ASP A 1 90 ? -4.515 5.562 -8.758 1.00 96.31 90 ASP A CA 1
ATOM 696 C C . ASP A 1 90 ? -4.471 4.318 -7.863 1.00 96.31 90 ASP A C 1
ATOM 698 O O . ASP A 1 90 ? -5.181 3.342 -8.113 1.00 96.31 90 ASP A O 1
ATOM 702 N N . MET A 1 91 ? -3.687 4.359 -6.779 1.00 96.19 91 MET A N 1
ATOM 703 C CA . MET A 1 91 ? -3.626 3.265 -5.807 1.00 96.19 91 MET A CA 1
ATOM 704 C C . MET A 1 91 ? -4.977 3.029 -5.127 1.00 96.19 91 MET A C 1
ATOM 706 O O . MET A 1 91 ? -5.373 1.878 -4.960 1.00 96.19 91 MET A O 1
ATOM 710 N N . HIS A 1 92 ? -5.710 4.086 -4.765 1.00 95.50 92 HIS A N 1
ATOM 711 C CA . HIS A 1 92 ? -7.035 3.942 -4.161 1.00 95.50 92 HIS A CA 1
ATOM 712 C C . HIS A 1 92 ? -8.058 3.353 -5.144 1.00 95.50 92 HIS A C 1
ATOM 714 O O . HIS A 1 92 ? -8.805 2.447 -4.781 1.00 95.50 92 HIS A O 1
ATOM 720 N N . ILE A 1 93 ? -8.054 3.805 -6.403 1.00 96.81 93 ILE A N 1
ATOM 721 C CA . ILE A 1 93 ? -8.915 3.252 -7.461 1.00 96.81 93 ILE A CA 1
ATOM 722 C C . ILE A 1 93 ? -8.634 1.758 -7.660 1.00 96.81 93 ILE A C 1
ATOM 724 O O . ILE A 1 93 ? -9.566 0.958 -7.735 1.00 96.81 93 ILE A O 1
ATOM 728 N N . VAL A 1 94 ? -7.358 1.364 -7.701 1.00 97.00 94 VAL A N 1
ATOM 729 C CA . VAL A 1 94 ? -6.978 -0.052 -7.799 1.00 97.00 94 VAL A CA 1
ATOM 730 C C . VAL A 1 94 ? -7.401 -0.820 -6.546 1.00 97.00 94 VAL A C 1
ATOM 732 O O . VAL A 1 94 ? -7.948 -1.908 -6.679 1.00 97.00 94 VAL A O 1
ATOM 735 N N . ALA A 1 95 ? -7.248 -0.259 -5.343 1.00 97.06 95 ALA A N 1
ATOM 736 C CA . ALA A 1 95 ? -7.690 -0.907 -4.106 1.00 97.06 95 ALA A CA 1
ATOM 737 C C . ALA A 1 95 ? -9.198 -1.221 -4.106 1.00 97.06 95 ALA A C 1
ATOM 739 O O . ALA A 1 95 ? -9.596 -2.282 -3.627 1.00 97.06 95 ALA A O 1
ATOM 740 N N . VAL A 1 96 ? -10.034 -0.353 -4.696 1.00 97.50 96 VAL A N 1
ATOM 741 C CA . VAL A 1 96 ? -11.474 -0.622 -4.891 1.00 97.50 96 VAL A CA 1
ATOM 742 C C . VAL A 1 96 ? -11.694 -1.860 -5.756 1.00 97.50 96 VAL A C 1
ATOM 744 O O . VAL A 1 96 ? -12.529 -2.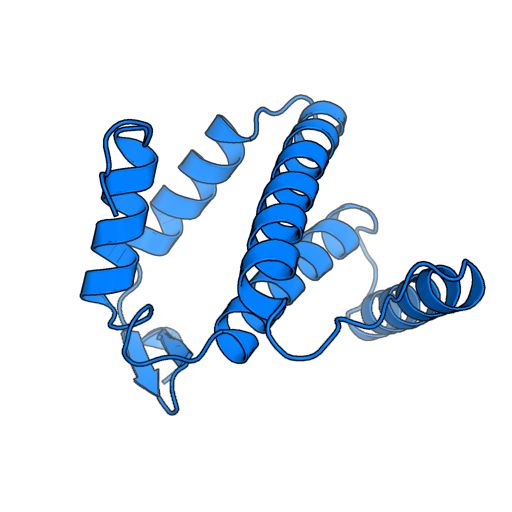699 -5.421 1.00 97.50 96 VAL A O 1
ATOM 747 N N . ASN A 1 97 ? -10.930 -2.007 -6.839 1.00 97.56 97 ASN A N 1
ATOM 748 C CA . ASN A 1 97 ? -10.998 -3.195 -7.684 1.00 97.56 97 ASN A CA 1
ATOM 749 C C . ASN A 1 97 ? -10.504 -4.458 -6.959 1.00 97.56 97 ASN A C 1
ATOM 751 O O . ASN A 1 97 ? -11.175 -5.484 -7.042 1.00 97.56 97 ASN A O 1
ATOM 755 N N . LEU A 1 98 ? -9.385 -4.385 -6.233 1.00 97.12 98 LEU A N 1
ATOM 756 C CA . LEU A 1 98 ? -8.841 -5.533 -5.498 1.00 97.12 98 LEU A CA 1
ATOM 757 C C . LEU A 1 98 ? -9.821 -6.032 -4.429 1.00 97.12 98 LEU A C 1
ATOM 759 O O . LEU A 1 98 ? -10.096 -7.223 -4.383 1.00 97.12 98 LEU A O 1
ATOM 763 N N . ALA A 1 99 ? -10.426 -5.134 -3.643 1.00 97.31 99 ALA A N 1
ATOM 764 C CA . ALA A 1 99 ? -11.435 -5.521 -2.654 1.00 97.31 99 ALA A CA 1
ATOM 765 C C . ALA A 1 99 ? -12.643 -6.221 -3.305 1.00 97.31 99 ALA A C 1
ATOM 767 O O . ALA A 1 99 ? -13.132 -7.229 -2.796 1.00 97.31 99 ALA A O 1
ATOM 768 N N . ALA A 1 100 ? -13.088 -5.737 -4.469 1.00 97.25 100 ALA A N 1
ATOM 769 C CA . ALA A 1 100 ? -14.213 -6.330 -5.184 1.00 97.25 100 ALA A CA 1
ATOM 770 C C . ALA A 1 100 ? -13.931 -7.762 -5.6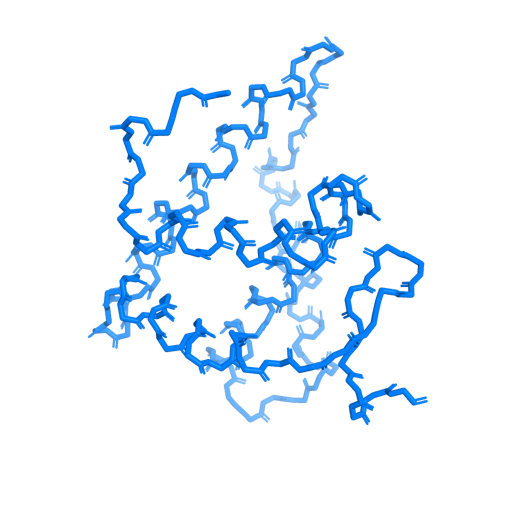77 1.00 97.25 100 ALA A C 1
ATOM 772 O O . ALA A 1 100 ? -14.860 -8.567 -5.732 1.00 97.25 100 ALA A O 1
ATOM 773 N N . HIS A 1 101 ? -12.674 -8.104 -5.998 1.00 95.81 101 HIS A N 1
ATOM 774 C CA . HIS A 1 101 ? -12.293 -9.483 -6.339 1.00 95.81 101 HIS A CA 1
ATOM 775 C C . HIS A 1 101 ? -12.546 -10.466 -5.189 1.00 95.81 101 HIS A C 1
ATOM 777 O O . HIS A 1 101 ? -12.867 -11.626 -5.446 1.00 95.81 101 HIS A O 1
ATOM 783 N N . ASP A 1 102 ? -12.492 -9.980 -3.950 1.00 95.81 102 ASP A N 1
ATOM 784 C CA . ASP A 1 102 ? -12.724 -10.761 -2.736 1.00 95.81 102 ASP A CA 1
ATOM 785 C C . ASP A 1 102 ? -14.155 -10.600 -2.184 1.00 95.81 102 ASP A C 1
ATOM 787 O O . ASP A 1 102 ? -14.459 -11.057 -1.085 1.00 95.81 102 ASP A O 1
ATOM 791 N N . ASN A 1 103 ? -15.069 -9.990 -2.955 1.00 97.50 103 ASN A N 1
ATOM 792 C CA . ASN A 1 103 ? -16.432 -9.630 -2.531 1.00 97.50 103 ASN A CA 1
ATOM 793 C C . ASN A 1 103 ? -16.468 -8.714 -1.294 1.00 97.50 103 ASN A C 1
ATOM 795 O O . ASN A 1 103 ? -17.388 -8.793 -0.480 1.00 97.50 103 ASN A O 1
ATOM 799 N N . LEU A 1 104 ? -15.472 -7.838 -1.171 1.00 97.00 104 LEU A N 1
ATOM 800 C CA . LEU A 1 104 ? -15.360 -6.829 -0.126 1.00 97.00 104 LEU A CA 1
ATOM 801 C C . LEU A 1 104 ? -15.468 -5.423 -0.720 1.00 97.00 104 LEU A C 1
ATOM 803 O O . LEU A 1 104 ? -15.252 -5.182 -1.909 1.00 97.00 104 LEU A O 1
ATOM 807 N N . THR A 1 105 ? -15.741 -4.455 0.143 1.00 96.81 105 THR A N 1
ATOM 808 C CA . THR A 1 105 ? -15.576 -3.031 -0.143 1.00 96.81 105 THR A CA 1
ATOM 809 C C . THR A 1 105 ? -14.309 -2.497 0.519 1.00 96.81 105 THR A C 1
ATOM 811 O O . THR A 1 105 ? -13.915 -2.929 1.602 1.00 96.81 105 THR A O 1
ATOM 814 N N . VAL A 1 106 ? -13.690 -1.470 -0.074 1.00 94.81 106 VAL A N 1
ATOM 815 C CA . VAL A 1 106 ? -12.562 -0.771 0.575 1.00 94.81 106 VAL A CA 1
ATOM 816 C C . VAL A 1 106 ? -12.965 -0.200 1.933 1.00 94.81 106 VAL A C 1
ATOM 818 O O . VAL A 1 106 ? -12.156 -0.193 2.855 1.00 94.81 106 VAL A O 1
ATOM 821 N N . THR A 1 107 ? -14.216 0.234 2.094 1.00 94.56 107 THR A N 1
ATOM 822 C CA . THR A 1 107 ? -14.733 0.708 3.381 1.00 94.56 107 THR A CA 1
ATOM 823 C C . THR A 1 107 ? -14.683 -0.380 4.455 1.00 94.56 107 THR A C 1
ATOM 825 O O . THR A 1 107 ? -14.253 -0.097 5.572 1.00 94.56 107 THR A O 1
ATOM 828 N N . GLU A 1 108 ? -15.065 -1.620 4.140 1.00 95.50 108 GLU A N 1
ATOM 829 C CA . GLU A 1 108 ? -14.947 -2.753 5.069 1.00 95.50 108 GLU A CA 1
ATOM 830 C C . GLU A 1 108 ? -13.486 -3.046 5.418 1.00 95.50 108 GLU A C 1
ATOM 832 O O . GLU A 1 108 ? -13.160 -3.163 6.602 1.00 95.50 108 GLU A O 1
ATOM 837 N N . CYS A 1 109 ? -12.596 -3.071 4.421 1.00 96.00 109 CYS A N 1
ATOM 838 C CA . CYS A 1 109 ? -11.163 -3.278 4.641 1.00 96.00 109 CYS A CA 1
ATOM 839 C C . CYS A 1 109 ? -10.567 -2.197 5.559 1.00 96.00 109 CYS A C 1
ATOM 841 O O . CYS A 1 109 ? -9.877 -2.509 6.530 1.00 96.00 109 CYS A O 1
ATOM 843 N N . VAL A 1 110 ? -10.883 -0.922 5.305 1.00 95.38 110 VAL A N 1
ATOM 844 C CA . VAL A 1 110 ? -10.428 0.216 6.122 1.00 95.38 110 VAL A CA 1
ATOM 845 C C . VAL A 1 110 ? -10.985 0.139 7.541 1.00 95.38 110 VAL A C 1
ATOM 847 O O . VAL A 1 110 ? -10.253 0.389 8.499 1.00 95.38 110 VAL A O 1
ATOM 850 N N . ASN A 1 111 ? -12.264 -0.211 7.703 1.00 94.19 111 ASN A N 1
ATOM 851 C CA . ASN A 1 111 ? -12.873 -0.369 9.021 1.00 94.19 111 ASN A CA 1
ATOM 852 C C . ASN A 1 111 ? -12.156 -1.454 9.830 1.00 94.19 111 ASN A C 1
ATOM 854 O O . ASN A 1 111 ? -11.736 -1.186 10.955 1.00 94.19 111 ASN A O 1
ATOM 858 N N . SER A 1 112 ? -11.950 -2.627 9.226 1.00 94.69 112 SER A N 1
ATOM 859 C CA . SER A 1 112 ? -11.252 -3.750 9.854 1.00 94.69 112 SER A CA 1
ATOM 860 C C . SER A 1 112 ? -9.820 -3.382 10.259 1.00 94.69 112 SER A C 1
ATOM 862 O O . SER A 1 112 ? -9.436 -3.546 11.420 1.00 94.69 112 SER A O 1
ATOM 864 N N . ALA A 1 113 ? -9.049 -2.788 9.341 1.00 94.00 113 ALA A N 1
ATOM 865 C CA . ALA A 1 113 ? -7.678 -2.367 9.612 1.00 94.00 113 ALA A CA 1
ATOM 866 C C . ALA A 1 113 ? -7.613 -1.310 10.730 1.00 94.00 113 ALA A C 1
ATOM 868 O O . ALA A 1 113 ? -6.787 -1.398 11.646 1.00 94.00 113 ALA A O 1
ATOM 869 N N . PHE A 1 114 ? -8.508 -0.318 10.705 1.00 92.81 114 PHE A N 1
ATOM 870 C CA . PHE A 1 114 ? -8.500 0.757 11.692 1.00 92.81 114 PHE A CA 1
ATOM 871 C C . PHE A 1 114 ? -8.913 0.290 13.093 1.00 92.81 114 PHE A C 1
ATOM 873 O O . PHE A 1 114 ? -8.356 0.772 14.082 1.00 92.81 114 PHE A O 1
ATOM 880 N N . ASP A 1 115 ? -9.822 -0.677 13.214 1.00 92.81 115 ASP A N 1
ATOM 881 C CA . ASP A 1 115 ? -10.229 -1.243 14.508 1.00 92.81 115 ASP A CA 1
ATOM 882 C C . ASP A 1 115 ? -9.077 -1.954 15.238 1.00 92.81 115 ASP A C 1
ATOM 884 O O . ASP A 1 115 ? -9.106 -2.097 16.467 1.00 92.81 115 ASP A O 1
ATOM 888 N N . ILE A 1 116 ? -8.047 -2.364 14.493 1.00 89.69 116 ILE A N 1
ATOM 889 C CA . ILE A 1 116 ? -6.796 -2.915 15.019 1.00 89.69 116 ILE A CA 1
ATOM 890 C C . ILE A 1 116 ? -5.803 -1.785 15.303 1.00 89.69 116 ILE A C 1
ATOM 892 O O . ILE A 1 116 ? -5.283 -1.671 16.414 1.00 89.69 116 ILE A O 1
ATOM 896 N N . VAL A 1 117 ? -5.528 -0.934 14.310 1.00 87.44 117 VAL A N 1
ATOM 897 C CA . VAL A 1 117 ? -4.471 0.089 14.388 1.00 87.44 117 VAL A CA 1
ATOM 898 C C . VAL A 1 117 ? -4.772 1.152 15.446 1.00 87.44 117 VAL A C 1
ATOM 900 O O . VAL A 1 117 ? -3.872 1.551 16.187 1.00 87.44 117 VAL A O 1
ATOM 903 N N . SER A 1 118 ? -6.038 1.548 15.591 1.00 88.62 118 SER A N 1
ATOM 904 C CA . SER A 1 118 ? -6.473 2.538 16.585 1.00 88.62 118 SER A CA 1
ATOM 905 C C . SER A 1 118 ? -6.132 2.141 18.026 1.00 88.62 118 SER A C 1
ATOM 907 O O . SER A 1 118 ? -5.848 3.013 18.849 1.00 88.62 118 SER A O 1
ATOM 909 N N . LYS A 1 119 ? -6.082 0.835 18.318 1.00 88.25 119 LYS A N 1
ATOM 910 C CA . LYS A 1 119 ? -5.796 0.275 19.648 1.00 88.25 119 LYS A CA 1
ATOM 911 C C . LYS A 1 119 ? -4.304 0.095 19.927 1.00 88.25 119 LYS A C 1
ATOM 913 O O . LYS A 1 119 ? -3.931 -0.199 21.062 1.00 88.25 119 LYS A O 1
ATOM 918 N N . ARG A 1 120 ? -3.433 0.256 18.923 1.00 85.75 120 ARG A N 1
ATOM 919 C CA . ARG A 1 120 ? -1.992 0.030 19.089 1.00 85.75 120 ARG A CA 1
ATOM 920 C C . ARG A 1 120 ? -1.382 1.085 20.020 1.00 85.75 120 ARG A C 1
ATOM 922 O O . ARG A 1 120 ? -1.503 2.298 19.804 1.00 85.75 120 ARG A O 1
ATOM 929 N N . SER A 1 121 ? -0.673 0.606 21.039 1.00 81.94 121 SER A N 1
ATOM 930 C CA . SER A 1 121 ? 0.274 1.403 21.819 1.00 81.94 121 SER A CA 1
ATOM 931 C C . SER A 1 121 ? 1.681 1.211 21.253 1.00 81.94 121 SER A C 1
ATOM 933 O O . SER A 1 121 ? 1.983 0.192 20.632 1.00 81.94 121 SER A O 1
ATOM 935 N N . GLY A 1 122 ? 2.532 2.216 21.408 1.00 83.00 122 GLY A N 1
ATOM 936 C CA . GLY A 1 122 ? 3.870 2.194 20.836 1.00 83.00 122 GLY A CA 1
ATOM 937 C C . GLY A 1 122 ? 4.532 3.556 20.914 1.00 83.00 122 GLY A C 1
ATOM 938 O O . GLY A 1 122 ? 3.910 4.540 21.328 1.00 83.00 122 GLY A O 1
ATOM 939 N N . LYS A 1 123 ? 5.795 3.610 20.502 1.00 79.81 123 LYS A N 1
ATOM 940 C CA . LYS A 1 123 ? 6.572 4.849 20.444 1.00 79.81 123 LYS A CA 1
ATOM 941 C C . LYS A 1 123 ? 7.221 4.997 19.079 1.00 79.81 123 LYS A C 1
ATOM 943 O O . LYS A 1 123 ? 7.491 4.024 18.379 1.00 79.81 123 LYS A O 1
ATOM 948 N N . LYS A 1 124 ? 7.499 6.239 18.706 1.00 81.69 124 LYS A N 1
ATOM 949 C CA . LYS A 1 124 ? 8.240 6.533 17.486 1.00 81.69 124 LYS A CA 1
ATOM 950 C C . LYS A 1 124 ? 9.731 6.258 17.711 1.00 81.69 124 LYS A C 1
ATOM 952 O O . LYS A 1 124 ? 10.319 6.822 18.631 1.00 81.69 124 LYS A O 1
ATOM 957 N N . VAL A 1 125 ? 10.343 5.440 16.858 1.00 78.44 125 VAL A N 1
ATOM 958 C CA . VAL A 1 125 ? 11.793 5.193 16.813 1.00 78.44 125 VAL A CA 1
ATOM 959 C C . VAL A 1 125 ? 12.255 5.453 15.381 1.00 78.44 125 VAL A C 1
ATOM 961 O O . VAL A 1 125 ? 11.735 4.856 14.446 1.00 78.44 125 VAL A O 1
ATOM 964 N N . ASN A 1 126 ? 13.186 6.392 15.187 1.00 79.56 126 ASN A N 1
ATOM 965 C CA . ASN A 1 126 ? 13.726 6.760 13.866 1.00 79.56 126 ASN A CA 1
ATOM 966 C C . ASN A 1 126 ? 12.659 7.096 12.800 1.00 79.56 126 ASN A C 1
ATOM 968 O O . ASN A 1 126 ? 12.806 6.765 11.628 1.00 79.56 126 ASN A O 1
ATOM 972 N N . GLY A 1 127 ? 11.562 7.746 13.203 1.00 73.56 127 GLY A N 1
ATOM 973 C CA . GLY A 1 127 ? 10.476 8.126 12.288 1.00 73.56 127 GLY A CA 1
ATOM 974 C C . GLY A 1 127 ? 9.488 7.001 11.958 1.00 73.56 127 GLY A C 1
ATOM 975 O O . GLY A 1 127 ? 8.533 7.246 11.224 1.00 73.56 127 GLY A O 1
ATOM 976 N N . VAL A 1 128 ? 9.672 5.801 12.515 1.00 77.12 128 VAL A N 1
ATOM 977 C CA . VAL A 1 128 ? 8.756 4.661 12.389 1.00 77.12 128 VAL A CA 1
ATOM 978 C C . VAL A 1 128 ? 7.982 4.496 13.695 1.00 77.12 128 VAL A C 1
ATOM 980 O O . VAL A 1 128 ? 8.561 4.579 14.779 1.00 77.12 128 VAL A O 1
ATOM 983 N N . PHE A 1 129 ? 6.669 4.271 13.616 1.00 80.69 129 PHE A N 1
ATOM 984 C CA . PHE A 1 129 ? 5.893 3.862 14.786 1.00 80.69 129 PHE A CA 1
ATOM 985 C C . PHE A 1 129 ? 6.198 2.394 15.099 1.00 80.69 129 PHE A C 1
ATOM 987 O O . PHE A 1 129 ? 5.875 1.517 14.298 1.00 80.69 129 PHE A O 1
ATOM 994 N N . VAL A 1 130 ? 6.825 2.141 16.247 1.00 80.12 130 VAL A N 1
ATOM 995 C CA . VAL A 1 130 ? 7.137 0.795 16.737 1.00 80.12 130 VAL A CA 1
ATOM 996 C C . VAL A 1 130 ? 6.144 0.453 17.836 1.00 80.12 130 VAL A C 1
ATOM 998 O O . VAL A 1 130 ? 5.955 1.239 18.772 1.00 80.12 130 VAL A O 1
ATOM 1001 N N . LYS A 1 131 ? 5.471 -0.692 17.702 1.00 82.69 131 LYS A N 1
ATOM 1002 C CA . LYS A 1 131 ? 4.488 -1.143 18.688 1.00 82.69 131 LYS A CA 1
ATOM 1003 C C . LYS A 1 131 ? 5.186 -1.468 20.002 1.00 82.69 131 LYS A C 1
ATOM 1005 O O . LYS A 1 131 ? 6.324 -1.913 19.997 1.00 82.69 131 LYS A O 1
ATOM 1010 N N . SER A 1 132 ? 4.488 -1.301 21.120 1.00 83.62 132 SER A N 1
ATOM 1011 C CA . SER A 1 132 ? 5.051 -1.601 22.444 1.00 83.62 132 SER A CA 1
ATOM 1012 C C . SER A 1 132 ? 5.507 -3.054 22.604 1.00 83.62 132 SER A C 1
ATOM 1014 O O . SER A 1 132 ? 6.424 -3.305 23.370 1.00 83.62 132 SER A O 1
ATOM 1016 N N . GLU A 1 133 ? 4.861 -3.990 21.906 1.00 80.44 133 GLU A N 1
ATOM 1017 C CA . GLU A 1 133 ? 5.198 -5.423 21.903 1.00 80.44 133 GLU A CA 1
ATOM 1018 C C . GLU A 1 133 ? 6.485 -5.754 21.127 1.00 80.44 133 GLU A C 1
ATOM 1020 O O . GLU A 1 133 ? 7.091 -6.790 21.376 1.00 80.44 133 GLU A O 1
ATOM 1025 N N . ASP A 1 134 ? 6.915 -4.855 20.236 1.00 75.88 134 ASP A N 1
ATOM 1026 C CA . ASP A 1 134 ? 8.105 -4.999 19.389 1.00 75.88 134 ASP A CA 1
ATOM 1027 C C . ASP A 1 134 ? 9.317 -4.201 19.939 1.00 75.88 134 ASP A C 1
ATOM 1029 O O . ASP A 1 134 ? 10.330 -4.058 19.248 1.00 75.88 134 ASP A O 1
ATOM 1033 N N . LEU A 1 135 ? 9.199 -3.615 21.143 1.00 69.94 135 LEU A N 1
ATOM 1034 C CA . LEU A 1 135 ? 10.224 -2.802 21.825 1.00 69.94 135 LEU A CA 1
ATOM 1035 C C . LEU A 1 135 ? 11.011 -3.592 22.868 1.00 69.94 135 LEU A C 1
ATOM 1037 O O . LEU A 1 135 ? 12.216 -3.276 23.002 1.00 69.94 135 LEU A O 1
#